Protein AF-A0A7W8ILD3-F1 (afdb_monomer)

Nearest PDB structures (foldseek):
  7xn2-assembly1_A-2  TM=7.023E-01  e=3.593E-01  Nostoc sp. PCC 7120 = FACHB-418
  6pif-assembly1_I  TM=6.124E-01  e=1.644E+00  Vibrio cholerae
  1zar-assembly1_A  TM=3.919E-01  e=2.288E+00  Archaeoglobus fulgidus
  1zao-assembly1_A  TM=3.899E-01  e=3.184E+00  Archaeoglobus fulgidus
  2qww-assembly3_E  TM=4.834E-01  e=8.034E+00  Listeria monocytogenes serotype 4b str. F2365

Solvent-accessible surface area (backbone atoms only — not com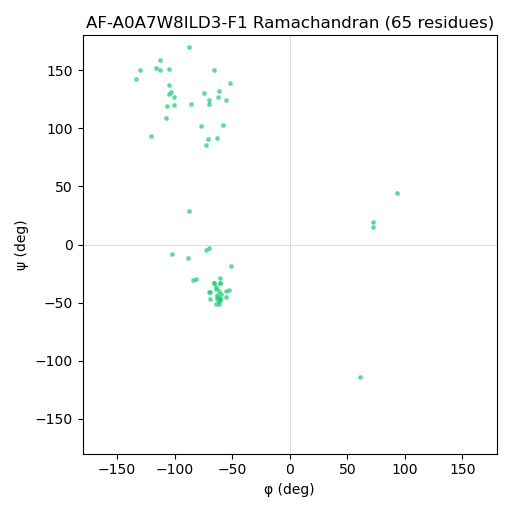parable to full-atom values): 4203 Å² total; per-residue (Å²): 134,87,81,78,75,75,70,83,81,67,77,35,45,65,64,59,48,24,71,73,72,74,47,54,66,69,61,52,52,54,32,39,74,69,66,57,37,70,67,44,78,44,76,59,90,93,46,79,42,60,33,31,45,66,70,55,41,51,48,32,51,74,73,50,69,85,114

Seco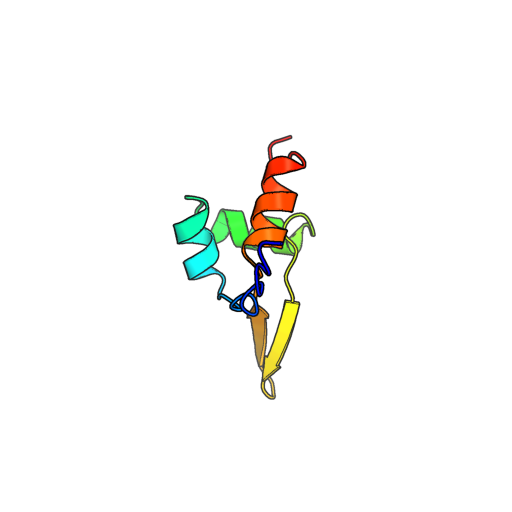ndary structure (DSSP, 8-state):
------PPPPPB-HHHHHHHHT--HHHHHHHHHTT-S--EEEEETTEEEEEB-HHHHHHHHHTTTT-

Foldseek 3Di:
DDPPPPDPFDWDFLVVVCVVPVHDSVVSVVCVVVVLQDWDWDDDDPDTGTIHGVVSRVVSVVVCPPD

Organism: NCBI:txid3069691

Mean predicted aligned error: 6.43 Å

InterPro domains:
  IPR009061 Putative DNA-binding domain superfamily [SSF46955] (10-59)
  IPR041657 Helix-turn-helix domain, group 17 [PF12728] (11-62)

Structure (mmCIF, N/CA/C/O backbone):
data_AF-A0A7W8ILD3-F1
#
_entry.id   AF-A0A7W8ILD3-F1
#
loop_
_atom_site.group_PDB
_atom_site.id
_atom_site.type_symbol
_atom_site.label_atom_id
_atom_site.label_alt_id
_atom_site.label_comp_id
_atom_site.label_asym_id
_atom_site.label_entity_id
_atom_site.label_seq_id
_atom_site.pdbx_PDB_ins_code
_atom_site.Cartn_x
_atom_site.Cartn_y
_atom_site.Cartn_z
_atom_site.occupancy
_atom_site.B_iso_or_equiv
_atom_site.auth_seq_id
_atom_site.auth_comp_id
_atom_site.auth_asym_id
_atom_site.auth_atom_id
_atom_site.pdbx_PDB_model_num
ATOM 1 N N . MET A 1 1 ? 11.132 -25.441 22.077 1.00 44.72 1 MET A N 1
ATOM 2 C CA . MET A 1 1 ? 11.255 -24.085 21.505 1.00 44.72 1 MET A CA 1
ATOM 3 C C . MET A 1 1 ? 10.780 -24.128 20.060 1.00 44.72 1 MET A C 1
ATOM 5 O O . MET A 1 1 ? 11.401 -24.820 19.264 1.00 44.72 1 MET A O 1
ATOM 9 N N . SER A 1 2 ? 9.668 -23.474 19.723 1.00 49.22 2 SER A N 1
ATOM 10 C CA . SER A 1 2 ? 9.167 -23.440 18.342 1.00 49.22 2 SER A CA 1
ATOM 11 C C . SER A 1 2 ? 10.002 -22.451 17.533 1.00 49.22 2 SER A C 1
ATOM 13 O O . SER A 1 2 ? 9.833 -21.243 17.664 1.00 49.22 2 SER A O 1
ATOM 15 N N . ASN A 1 3 ? 10.935 -22.963 16.732 1.00 56.06 3 ASN A N 1
ATOM 16 C CA . ASN A 1 3 ? 11.704 -22.164 15.786 1.00 56.06 3 ASN A CA 1
ATOM 17 C C . ASN A 1 3 ? 10.771 -21.771 14.629 1.00 56.06 3 ASN A C 1
ATOM 19 O O . ASN A 1 3 ? 10.668 -22.493 13.638 1.00 56.06 3 ASN A O 1
ATOM 23 N N . GLN A 1 4 ? 10.022 -20.674 14.781 1.00 58.78 4 GLN A N 1
ATOM 24 C CA . GLN A 1 4 ? 9.310 -20.075 13.655 1.00 58.78 4 GLN A CA 1
ATOM 25 C C . GLN A 1 4 ? 10.356 -19.443 12.744 1.00 58.78 4 GLN A C 1
ATOM 27 O O . GLN A 1 4 ? 10.762 -18.298 12.918 1.00 58.78 4 GLN A O 1
ATOM 32 N N . VAL A 1 5 ? 10.835 -20.237 11.790 1.00 57.09 5 VAL A N 1
ATOM 33 C CA . VAL A 1 5 ? 11.578 -19.739 10.640 1.00 57.09 5 VAL A CA 1
ATOM 34 C C . VAL A 1 5 ? 10.603 -18.844 9.880 1.00 57.09 5 VAL A C 1
ATOM 36 O O . VAL A 1 5 ? 9.795 -19.334 9.094 1.00 57.09 5 VAL A O 1
ATOM 39 N N . SER A 1 6 ? 10.604 -17.543 10.184 1.00 60.50 6 SER A N 1
ATOM 40 C CA . SER A 1 6 ? 9.856 -16.550 9.418 1.00 60.50 6 SER A CA 1
ATOM 41 C C . SER A 1 6 ? 10.342 -16.639 7.981 1.00 60.50 6 SER A C 1
ATOM 43 O O . SER A 1 6 ? 11.451 -16.205 7.666 1.00 60.50 6 SER A O 1
ATOM 45 N N . ALA A 1 7 ? 9.539 -17.268 7.123 1.00 70.25 7 ALA A N 1
ATOM 46 C CA . ALA A 1 7 ? 9.806 -17.295 5.699 1.00 70.25 7 ALA A CA 1
ATOM 47 C C . ALA A 1 7 ? 10.024 -15.848 5.223 1.00 70.25 7 ALA A C 1
ATOM 49 O O . ALA A 1 7 ? 9.315 -14.947 5.691 1.00 70.25 7 ALA A O 1
ATOM 50 N N . PRO A 1 8 ? 11.005 -15.599 4.339 1.00 73.25 8 PRO A N 1
ATOM 51 C CA . PRO A 1 8 ? 11.253 -14.258 3.839 1.00 73.25 8 PRO A CA 1
ATOM 52 C C . PRO A 1 8 ? 9.965 -13.706 3.228 1.00 73.25 8 PRO A C 1
ATOM 54 O O . PRO A 1 8 ? 9.348 -14.337 2.367 1.00 73.25 8 PRO A O 1
ATOM 57 N N . GLU A 1 9 ? 9.541 -12.542 3.717 1.00 82.69 9 GLU A N 1
ATOM 58 C CA . GLU A 1 9 ? 8.300 -11.924 3.276 1.00 82.69 9 GLU A CA 1
ATOM 59 C C . GLU A 1 9 ? 8.368 -11.610 1.779 1.00 82.69 9 GLU A C 1
ATOM 61 O O . GLU A 1 9 ? 9.343 -11.042 1.274 1.00 82.69 9 GLU A O 1
ATOM 66 N N . ARG A 1 10 ? 7.311 -11.986 1.056 1.00 88.88 10 ARG A N 1
ATOM 67 C CA . ARG A 1 10 ? 7.235 -11.772 -0.383 1.00 88.88 10 ARG A CA 1
ATOM 68 C C . ARG A 1 10 ? 6.969 -10.302 -0.690 1.00 88.88 10 ARG A C 1
ATOM 70 O O . ARG A 1 10 ? 6.000 -9.717 -0.219 1.00 88.88 10 ARG A O 1
ATOM 77 N N . TRP A 1 11 ? 7.774 -9.756 -1.594 1.00 93.25 11 TRP A N 1
ATOM 78 C CA . TRP A 1 11 ? 7.503 -8.473 -2.230 1.00 93.25 11 TRP A CA 1
ATOM 79 C C . TRP A 1 11 ? 6.316 -8.581 -3.184 1.00 93.25 11 TRP A C 1
ATOM 81 O O . TRP A 1 11 ? 6.336 -9.377 -4.130 1.00 93.25 11 TRP A O 1
ATOM 91 N N . VAL A 1 12 ? 5.309 -7.742 -2.973 1.00 93.94 12 VAL A N 1
ATOM 92 C CA . VAL A 1 12 ? 4.108 -7.687 -3.808 1.00 93.94 12 VAL A CA 1
ATOM 93 C C . VAL A 1 12 ? 4.035 -6.377 -4.586 1.00 93.94 12 VAL A C 1
ATOM 95 O O . VAL A 1 12 ? 4.727 -5.405 -4.282 1.00 93.94 12 VAL A O 1
ATOM 98 N N . ASP A 1 13 ? 3.275 -6.371 -5.673 1.00 94.25 13 ASP A N 1
ATOM 99 C CA . ASP A 1 13 ? 2.944 -5.168 -6.433 1.00 94.25 13 ASP A CA 1
ATOM 100 C C . ASP A 1 13 ? 1.693 -4.478 -5.871 1.00 94.25 13 ASP A C 1
ATOM 102 O O . ASP A 1 13 ? 0.972 -5.022 -5.036 1.00 94.25 13 ASP A O 1
ATOM 106 N N . ILE 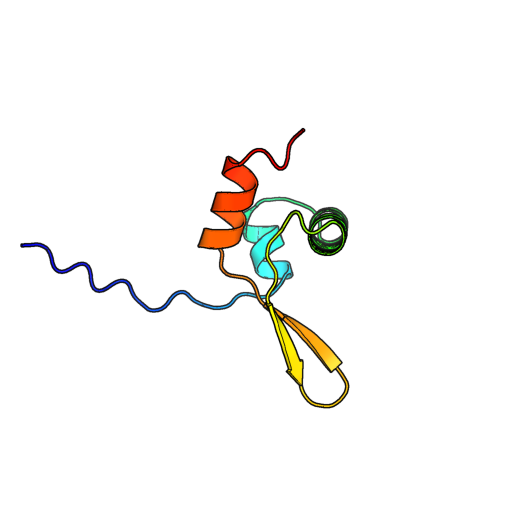A 1 14 ? 1.419 -3.266 -6.354 1.00 92.75 14 ILE A N 1
ATOM 107 C CA . ILE A 1 14 ? 0.298 -2.456 -5.870 1.00 92.75 14 ILE A CA 1
ATOM 108 C C . ILE A 1 14 ? -1.067 -3.130 -6.076 1.00 92.75 14 ILE A C 1
ATOM 110 O O . ILE A 1 14 ? -1.971 -2.894 -5.280 1.00 92.75 14 ILE A O 1
ATOM 114 N N . LYS A 1 15 ? -1.235 -3.989 -7.094 1.00 93.31 15 LYS A N 1
ATOM 115 C CA . LYS A 1 15 ? -2.506 -4.687 -7.327 1.00 93.31 15 LYS A CA 1
ATOM 116 C C . LYS A 1 15 ? -2.774 -5.711 -6.229 1.00 93.31 15 LYS A C 1
ATOM 118 O O . LYS A 1 15 ? -3.845 -5.685 -5.639 1.00 93.31 15 LYS A O 1
ATOM 123 N N . ALA A 1 16 ? -1.771 -6.514 -5.884 1.00 94.12 16 ALA A N 1
ATOM 124 C CA . ALA A 1 16 ? -1.856 -7.439 -4.759 1.00 94.12 16 ALA A CA 1
ATOM 125 C C . ALA A 1 16 ? -2.090 -6.716 -3.422 1.00 94.12 16 ALA A C 1
ATOM 127 O O . ALA A 1 16 ? -2.808 -7.234 -2.573 1.00 94.12 16 ALA A O 1
ATOM 128 N N . VAL A 1 17 ? -1.549 -5.502 -3.244 1.00 93.00 17 VAL A N 1
ATOM 129 C CA . VAL A 1 17 ? -1.910 -4.660 -2.093 1.00 93.00 17 VAL A CA 1
ATOM 130 C C . VAL A 1 17 ? -3.398 -4.329 -2.120 1.00 93.00 17 VAL A C 1
ATOM 132 O O . VAL A 1 17 ? -4.065 -4.563 -1.123 1.00 93.00 17 VAL A O 1
ATOM 135 N N . CYS A 1 18 ? -3.924 -3.829 -3.244 1.00 94.25 18 CYS A N 1
ATOM 136 C CA . CYS A 1 18 ? -5.345 -3.489 -3.390 1.00 94.25 18 CYS A CA 1
ATOM 137 C C . CYS A 1 18 ? -6.256 -4.680 -3.068 1.00 94.25 18 CYS A C 1
ATOM 139 O O . CYS A 1 18 ? -7.217 -4.516 -2.321 1.00 94.25 18 CYS A O 1
ATOM 141 N N . ASP A 1 19 ? -5.916 -5.862 -3.588 1.00 94.81 19 ASP A N 1
ATOM 142 C CA . ASP A 1 19 ? -6.654 -7.103 -3.342 1.00 94.81 19 ASP A CA 1
ATOM 143 C C . ASP A 1 19 ? -6.597 -7.514 -1.859 1.00 94.81 19 ASP A C 1
ATOM 145 O O . ASP A 1 19 ? -7.593 -7.977 -1.312 1.00 94.81 19 ASP A O 1
ATOM 149 N N . HIS A 1 20 ? -5.458 -7.297 -1.188 1.00 92.62 20 HIS A N 1
ATOM 150 C CA . HIS A 1 20 ? -5.274 -7.609 0.237 1.00 92.62 20 HIS A CA 1
ATOM 151 C C . HIS A 1 20 ? -6.091 -6.694 1.159 1.00 92.62 20 HIS A C 1
ATOM 153 O O . HIS A 1 20 ? -6.673 -7.160 2.134 1.00 92.62 20 HIS A O 1
ATOM 159 N N . ILE A 1 21 ? -6.152 -5.394 0.858 1.00 90.94 21 ILE A N 1
ATOM 160 C CA . ILE A 1 21 ? -6.752 -4.387 1.755 1.00 90.94 21 ILE A CA 1
ATOM 161 C C . ILE A 1 21 ? -8.164 -3.951 1.339 1.00 90.94 21 ILE A C 1
ATOM 163 O O . ILE A 1 21 ? -8.810 -3.197 2.063 1.00 90.94 21 ILE A O 1
ATOM 167 N N . GLY A 1 22 ? -8.633 -4.374 0.163 1.00 92.75 22 GLY A N 1
ATOM 168 C CA . GLY A 1 22 ? -9.962 -4.053 -0.363 1.00 92.75 22 GLY A CA 1
ATOM 169 C C . GLY A 1 22 ? -10.147 -2.603 -0.827 1.00 92.75 22 GLY A C 1
ATOM 170 O O . GLY A 1 22 ? -11.279 -2.136 -0.941 1.00 92.75 22 GLY A O 1
ATOM 171 N N . PHE A 1 23 ? -9.063 -1.868 -1.094 1.00 91.75 23 PHE A N 1
ATOM 172 C CA . PHE A 1 23 ? -9.120 -0.479 -1.565 1.00 91.75 23 PHE A CA 1
ATOM 173 C C . PHE A 1 23 ? -8.808 -0.362 -3.056 1.00 91.75 23 PHE A C 1
ATOM 175 O O . PHE A 1 23 ? -8.030 -1.127 -3.619 1.00 91.75 23 PHE A O 1
ATOM 182 N N . SER A 1 24 ? -9.384 0.658 -3.700 1.00 94.12 24 SER A N 1
ATOM 183 C CA . SER A 1 24 ? -9.130 0.929 -5.117 1.00 94.12 24 SER A CA 1
ATOM 184 C C . SER A 1 24 ? -7.676 1.339 -5.375 1.00 94.12 24 SER A C 1
ATOM 186 O O . SER A 1 24 ? -7.058 2.019 -4.552 1.00 94.12 24 SER A O 1
ATOM 188 N N . LEU A 1 25 ? -7.162 1.030 -6.571 1.00 94.06 25 LEU A N 1
ATOM 189 C CA . LEU A 1 25 ? -5.812 1.417 -6.993 1.00 94.06 25 LEU A CA 1
ATOM 190 C C . LEU A 1 25 ? -5.552 2.921 -6.842 1.00 94.06 25 LEU A C 1
ATOM 192 O O . LEU A 1 25 ? -4.469 3.319 -6.416 1.00 94.06 25 LEU A O 1
ATOM 196 N N . ASN A 1 26 ? -6.546 3.758 -7.154 1.00 94.50 26 ASN A N 1
ATOM 197 C CA . ASN A 1 26 ? -6.438 5.208 -7.013 1.00 94.50 26 ASN A CA 1
ATOM 198 C C . ASN A 1 26 ? -6.248 5.610 -5.541 1.00 94.50 26 ASN A C 1
ATOM 200 O O . ASN A 1 26 ? -5.351 6.383 -5.209 1.00 94.50 26 ASN A O 1
ATOM 204 N N . THR A 1 27 ? -7.038 5.016 -4.641 1.00 92.88 27 THR A N 1
ATOM 205 C CA . THR A 1 27 ? -6.909 5.227 -3.197 1.00 92.88 27 THR A CA 1
ATOM 206 C C . THR A 1 27 ? -5.531 4.802 -2.700 1.00 92.88 27 THR A C 1
ATOM 208 O O . THR A 1 27 ? -4.883 5.579 -2.008 1.00 92.88 27 THR A O 1
ATOM 211 N N . VAL A 1 28 ? -5.048 3.617 -3.080 1.00 92.31 28 VAL A N 1
ATOM 212 C CA . VAL A 1 28 ? -3.725 3.131 -2.654 1.00 92.31 28 VAL A CA 1
ATOM 213 C C . VAL A 1 28 ? -2.617 4.035 -3.189 1.00 92.31 28 VAL A C 1
ATOM 215 O O . VAL A 1 28 ? -1.775 4.495 -2.424 1.00 92.31 28 VAL A O 1
ATOM 218 N N . THR A 1 29 ? -2.659 4.381 -4.475 1.00 92.00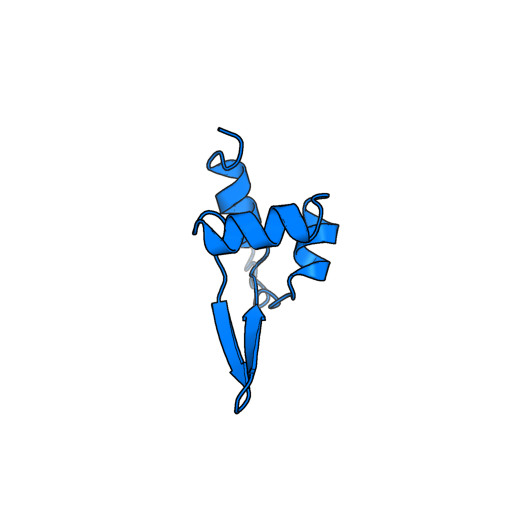 29 THR A N 1
ATOM 219 C CA . THR A 1 29 ? -1.648 5.229 -5.127 1.00 92.00 29 THR A CA 1
ATOM 220 C C . THR A 1 29 ? -1.571 6.610 -4.488 1.00 92.00 29 THR A C 1
ATOM 222 O O . THR A 1 29 ? -0.481 7.082 -4.168 1.00 92.00 29 THR A O 1
ATOM 225 N N . ARG A 1 30 ? -2.722 7.248 -4.232 1.00 92.56 30 ARG A N 1
ATOM 226 C CA . ARG A 1 30 ? -2.769 8.546 -3.549 1.00 92.56 30 ARG A CA 1
ATOM 227 C C . ARG A 1 30 ? -2.053 8.484 -2.202 1.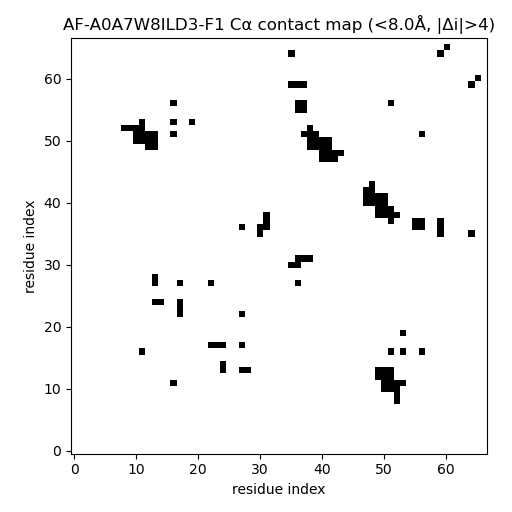00 92.56 30 ARG A C 1
ATOM 229 O O . ARG A 1 30 ? -1.312 9.389 -1.849 1.00 92.56 30 ARG A O 1
ATOM 236 N N . ARG A 1 31 ? -2.231 7.391 -1.471 1.00 89.94 31 ARG A N 1
ATOM 237 C CA . ARG A 1 31 ? -1.733 7.232 -0.102 1.00 89.94 31 ARG A CA 1
ATOM 238 C C . ARG A 1 31 ? -0.264 6.837 -0.053 1.00 89.94 31 ARG A C 1
ATOM 240 O O . ARG A 1 31 ? 0.440 7.257 0.859 1.00 89.94 31 ARG A O 1
ATOM 247 N N . VAL A 1 32 ? 0.215 6.121 -1.066 1.00 91.31 32 VAL A N 1
ATOM 248 C CA . VAL A 1 32 ? 1.650 5.955 -1.323 1.00 91.31 32 VAL A CA 1
ATOM 249 C C . VAL A 1 32 ? 2.301 7.313 -1.590 1.00 91.31 32 VAL A C 1
ATOM 251 O O . VAL A 1 32 ? 3.304 7.636 -0.963 1.00 91.31 32 VAL A O 1
ATOM 254 N N . ASN A 1 33 ? 1.695 8.146 -2.442 1.00 90.19 33 ASN A N 1
ATOM 255 C CA . ASN A 1 33 ? 2.210 9.486 -2.747 1.00 90.19 33 ASN A CA 1
ATOM 256 C C . ASN A 1 33 ? 2.164 10.437 -1.537 1.00 90.19 33 ASN A C 1
ATOM 258 O O . ASN A 1 33 ? 3.050 11.269 -1.379 1.00 90.19 33 ASN A O 1
ATOM 262 N N . GLU A 1 34 ? 1.164 10.299 -0.661 1.00 90.56 34 GLU A N 1
ATOM 263 C CA . GLU A 1 34 ? 1.081 11.016 0.621 1.00 90.56 34 GLU A CA 1
ATOM 264 C C . GLU A 1 34 ? 2.084 10.495 1.677 1.00 90.56 34 GLU A C 1
ATOM 266 O O . GLU A 1 34 ? 2.141 11.036 2.780 1.00 90.56 34 GLU A O 1
ATOM 271 N N . GLY A 1 35 ? 2.841 9.426 1.391 1.00 89.00 35 GLY A N 1
ATOM 272 C CA . GLY A 1 35 ? 3.774 8.802 2.339 1.00 89.00 35 GLY A CA 1
ATOM 273 C C . GLY A 1 35 ? 3.094 8.023 3.471 1.00 89.00 35 GLY A C 1
ATOM 274 O O . GLY A 1 35 ? 3.725 7.711 4.477 1.00 89.00 35 GLY A O 1
ATOM 275 N N . ARG A 1 36 ? 1.798 7.716 3.329 1.00 89.00 36 ARG A N 1
ATOM 276 C CA . ARG A 1 36 ? 1.001 6.976 4.321 1.00 89.00 36 ARG A CA 1
ATOM 277 C C . ARG A 1 36 ? 1.144 5.467 4.182 1.00 89.00 36 ARG A C 1
ATOM 279 O O . ARG A 1 36 ? 1.041 4.766 5.180 1.00 89.00 36 ARG A O 1
ATOM 286 N N . ILE A 1 37 ? 1.370 4.977 2.963 1.00 90.69 37 ILE A N 1
ATOM 287 C CA . ILE A 1 37 ? 1.651 3.564 2.699 1.00 90.69 37 ILE A CA 1
ATOM 288 C C . ILE A 1 37 ? 3.139 3.427 2.367 1.00 90.69 37 ILE A C 1
ATOM 290 O O . ILE A 1 37 ? 3.582 4.009 1.370 1.00 90.69 37 ILE A O 1
ATOM 294 N N . PRO A 1 38 ? 3.909 2.661 3.158 1.00 91.25 38 PRO A N 1
ATOM 295 C CA . PRO A 1 38 ? 5.308 2.400 2.863 1.00 91.25 38 PRO A CA 1
ATOM 296 C C . PRO A 1 38 ? 5.423 1.655 1.533 1.00 91.25 38 PRO A C 1
ATOM 298 O O . PRO A 1 38 ? 4.780 0.631 1.305 1.00 91.25 38 PRO A O 1
ATOM 301 N N . SER A 1 39 ? 6.236 2.203 0.635 1.00 93.19 39 SER A N 1
ATOM 302 C CA . SER A 1 39 ? 6.520 1.609 -0.666 1.00 93.19 39 SER A CA 1
ATOM 303 C C . SER A 1 39 ? 8.015 1.648 -0.924 1.00 93.19 39 SER A C 1
ATOM 305 O O . SER A 1 39 ? 8.685 2.628 -0.596 1.00 93.19 39 SER A O 1
ATOM 307 N N . HIS A 1 40 ? 8.525 0.592 -1.543 1.00 92.69 40 HIS A N 1
ATOM 308 C CA . HIS A 1 40 ? 9.934 0.463 -1.880 1.00 92.69 40 HIS A CA 1
ATOM 309 C C . HIS A 1 40 ? 10.092 0.621 -3.389 1.00 92.69 40 HIS A C 1
ATOM 311 O O . HIS A 1 40 ? 9.647 -0.253 -4.146 1.00 92.69 40 HIS A O 1
ATOM 317 N N . PRO A 1 41 ? 10.674 1.735 -3.862 1.00 88.50 41 PRO A N 1
ATOM 318 C CA . PRO A 1 41 ? 10.897 1.931 -5.280 1.00 88.50 41 PRO A CA 1
ATOM 319 C C . PRO A 1 41 ? 11.997 0.981 -5.766 1.00 88.50 41 PRO A C 1
ATOM 321 O O . PRO A 1 41 ? 13.141 1.034 -5.321 1.00 88.50 41 PRO A O 1
ATOM 324 N N . ILE A 1 42 ? 11.657 0.124 -6.722 1.00 88.62 42 ILE A N 1
ATOM 325 C CA . ILE A 1 42 ? 12.597 -0.691 -7.482 1.00 88.62 42 ILE A CA 1
ATOM 326 C C . ILE A 1 42 ? 12.819 -0.029 -8.834 1.00 88.62 42 ILE A C 1
ATOM 328 O O . ILE A 1 42 ? 11.899 0.129 -9.642 1.00 88.62 42 ILE A O 1
ATOM 332 N N . ARG A 1 43 ? 14.074 0.324 -9.098 1.00 86.56 43 ARG A N 1
ATOM 333 C CA . ARG A 1 43 ? 14.497 0.844 -10.392 1.00 86.56 43 ARG A CA 1
ATOM 334 C C . ARG A 1 43 ? 14.825 -0.316 -11.322 1.00 86.56 43 ARG A C 1
ATOM 336 O O . ARG A 1 43 ? 15.716 -1.109 -11.038 1.00 86.56 43 ARG A O 1
ATOM 343 N N . ASN A 1 44 ? 14.133 -0.391 -12.452 1.00 83.31 44 ASN A N 1
ATOM 344 C CA . ASN A 1 44 ? 14.468 -1.312 -13.531 1.00 83.31 44 ASN A CA 1
ATOM 345 C C . ASN A 1 44 ? 14.750 -0.493 -14.798 1.00 83.31 44 ASN A C 1
ATOM 347 O O . ASN A 1 44 ? 13.840 -0.072 -15.523 1.00 83.31 44 ASN A O 1
ATOM 351 N N . GLY A 1 45 ? 16.032 -0.181 -15.006 1.00 85.69 45 GLY A N 1
ATOM 352 C CA . GLY A 1 45 ? 16.494 0.703 -16.073 1.00 85.69 45 GLY A CA 1
ATOM 353 C C . GLY A 1 45 ? 15.920 2.119 -15.948 1.00 85.69 45 GLY A C 1
ATOM 354 O O . GLY A 1 45 ? 16.243 2.859 -15.014 1.00 85.69 45 GLY A O 1
ATOM 355 N N . LYS A 1 46 ? 15.074 2.500 -16.917 1.00 85.19 46 LYS A N 1
ATOM 356 C CA . LYS A 1 46 ? 14.409 3.816 -16.979 1.00 85.19 46 LYS A CA 1
ATOM 357 C C . LYS A 1 46 ? 13.069 3.874 -16.235 1.00 85.19 46 LYS A C 1
ATOM 359 O O . LYS A 1 46 ? 12.526 4.963 -16.086 1.00 85.19 46 LYS A O 1
ATOM 364 N N . ARG A 1 47 ? 12.507 2.736 -15.811 1.00 81.19 47 ARG A N 1
ATOM 365 C CA . ARG A 1 47 ? 11.194 2.681 -15.150 1.00 81.19 47 ARG A CA 1
ATOM 366 C C . ARG A 1 47 ? 11.353 2.457 -13.649 1.00 81.19 47 ARG A C 1
ATOM 368 O O . ARG A 1 47 ? 12.142 1.611 -13.227 1.00 81.19 47 ARG A O 1
ATOM 375 N N . ASN A 1 48 ? 10.563 3.191 -12.871 1.00 81.19 48 ASN A N 1
ATOM 376 C CA . ASN A 1 48 ? 10.440 3.013 -11.430 1.00 81.19 48 ASN A CA 1
ATOM 377 C C . ASN A 1 48 ? 9.161 2.225 -11.145 1.00 81.19 48 ASN A C 1
ATOM 379 O O . ASN A 1 48 ? 8.087 2.592 -11.617 1.00 81.19 48 ASN A O 1
ATOM 383 N N . TYR A 1 49 ? 9.289 1.140 -10.389 1.00 85.31 49 TYR A N 1
ATOM 384 C CA . TYR A 1 49 ? 8.170 0.341 -9.903 1.00 85.31 49 TYR A CA 1
ATOM 385 C C . TYR A 1 49 ? 8.130 0.417 -8.386 1.00 85.31 49 TYR A C 1
ATOM 387 O O . TYR A 1 49 ? 9.171 0.544 -7.757 1.00 85.31 49 TYR A O 1
ATOM 395 N N . HIS A 1 50 ? 6.953 0.280 -7.790 1.00 89.94 50 HIS A N 1
ATOM 396 C CA . HIS A 1 50 ? 6.825 0.190 -6.340 1.00 89.94 50 HIS A CA 1
ATOM 397 C C . HIS A 1 50 ? 6.574 -1.262 -5.943 1.00 89.94 50 HIS A C 1
ATOM 399 O O . HIS A 1 50 ? 5.714 -1.934 -6.522 1.00 89.94 50 HIS A O 1
ATOM 405 N N . ARG A 1 51 ? 7.340 -1.746 -4.966 1.00 93.50 51 ARG A N 1
ATOM 406 C CA . ARG A 1 51 ? 7.086 -3.008 -4.274 1.00 93.50 51 ARG A CA 1
ATOM 407 C C . ARG A 1 51 ? 6.703 -2.747 -2.830 1.00 93.50 51 ARG A C 1
ATOM 409 O O . ARG A 1 51 ? 7.137 -1.771 -2.225 1.00 93.50 51 ARG A O 1
ATOM 416 N N . PHE A 1 52 ? 5.900 -3.650 -2.298 1.00 94.25 52 PHE A N 1
ATOM 417 C CA . PHE A 1 52 ? 5.302 -3.526 -0.981 1.00 94.25 52 PHE A CA 1
ATOM 418 C C . PHE A 1 52 ? 5.53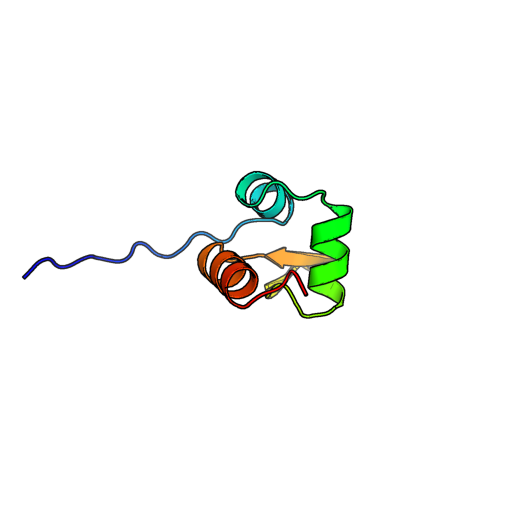4 -4.804 -0.190 1.00 94.25 52 PHE A C 1
ATOM 420 O O . PHE A 1 52 ? 5.615 -5.894 -0.764 1.00 94.25 52 PHE A O 1
ATOM 427 N N . LYS A 1 53 ? 5.615 -4.649 1.125 1.00 94.12 53 LYS A N 1
ATOM 428 C CA . LYS A 1 53 ? 5.491 -5.731 2.096 1.00 94.12 53 LYS A CA 1
ATOM 429 C C . LYS A 1 53 ? 4.118 -5.622 2.736 1.00 94.12 53 LYS A C 1
ATOM 431 O O . LYS A 1 53 ? 3.734 -4.533 3.162 1.00 94.12 53 LYS A O 1
ATOM 436 N N . LEU A 1 54 ? 3.373 -6.721 2.779 1.00 92.00 54 LEU A N 1
ATOM 437 C CA . LEU A 1 54 ? 2.021 -6.702 3.337 1.00 92.00 54 LEU A CA 1
ATOM 438 C C . LEU A 1 54 ? 2.052 -6.396 4.837 1.00 92.00 54 L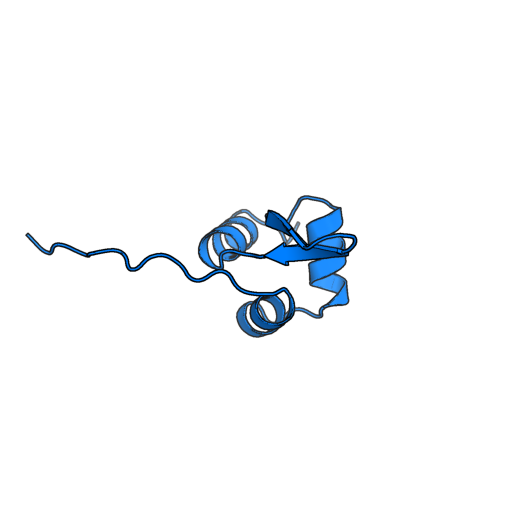EU A C 1
ATOM 440 O O . LEU A 1 54 ? 1.197 -5.663 5.313 1.00 92.00 54 LEU A O 1
ATOM 444 N N . SER A 1 55 ? 3.085 -6.838 5.555 1.00 91.69 55 SER A N 1
ATOM 445 C CA . SER A 1 55 ? 3.295 -6.525 6.970 1.00 91.69 55 SER A CA 1
ATOM 446 C C . SER A 1 55 ? 3.421 -5.019 7.234 1.00 91.69 55 SER A C 1
ATOM 448 O O . SER A 1 55 ? 2.832 -4.495 8.184 1.00 91.69 55 SER A O 1
ATOM 450 N N . GLU A 1 56 ? 4.151 -4.298 6.379 1.00 92.44 56 GLU A N 1
ATOM 451 C CA . GLU A 1 56 ? 4.322 -2.846 6.473 1.00 92.44 56 GLU A CA 1
ATOM 452 C C . GLU A 1 56 ? 3.019 -2.116 6.122 1.00 92.44 56 GLU A C 1
ATOM 454 O O . GLU A 1 56 ? 2.635 -1.168 6.809 1.00 92.44 56 GLU A O 1
ATOM 459 N N . VAL A 1 57 ? 2.305 -2.591 5.095 1.00 91.50 57 VAL A N 1
ATOM 460 C CA . VAL A 1 57 ? 0.978 -2.079 4.717 1.00 91.50 57 VAL A CA 1
ATOM 461 C C . VAL A 1 57 ? -0.025 -2.275 5.858 1.00 91.50 57 VAL A C 1
ATOM 463 O O . VAL A 1 57 ? -0.698 -1.323 6.249 1.00 91.50 57 VAL A O 1
ATOM 466 N N . ASP A 1 58 ? -0.093 -3.471 6.441 1.00 91.38 58 ASP A N 1
ATOM 467 C CA . ASP A 1 58 ? -0.977 -3.792 7.565 1.00 91.38 58 ASP A CA 1
ATOM 468 C C . ASP A 1 58 ? -0.646 -2.941 8.791 1.00 91.38 58 ASP A C 1
ATOM 470 O O . ASP A 1 58 ? -1.543 -2.464 9.487 1.00 91.38 58 ASP A O 1
ATOM 474 N N . THR A 1 59 ? 0.644 -2.714 9.051 1.00 91.19 59 THR A N 1
ATOM 475 C CA . THR A 1 59 ? 1.096 -1.836 10.137 1.00 91.19 59 THR A CA 1
ATOM 476 C C . THR A 1 59 ? 0.637 -0.400 9.897 1.00 91.19 59 THR A C 1
ATOM 478 O O . THR A 1 59 ? 0.110 0.228 10.813 1.00 91.19 59 THR A O 1
ATOM 481 N N . ALA A 1 60 ? 0.757 0.105 8.668 1.00 88.94 60 ALA A N 1
ATOM 482 C CA . ALA A 1 60 ? 0.287 1.439 8.303 1.00 88.94 60 ALA A CA 1
ATOM 483 C C . ALA A 1 60 ? -1.242 1.582 8.424 1.00 88.94 60 ALA A C 1
ATOM 485 O O . ALA A 1 60 ? -1.735 2.610 8.893 1.00 88.94 60 ALA A O 1
ATOM 486 N N . ILE A 1 61 ? -2.000 0.541 8.063 1.00 87.31 61 ILE A N 1
ATOM 487 C CA . ILE A 1 61 ? -3.458 0.501 8.250 1.00 87.31 61 ILE A CA 1
ATOM 488 C C . ILE A 1 61 ? -3.805 0.536 9.740 1.00 87.31 61 ILE A C 1
ATOM 490 O O . ILE A 1 61 ? -4.584 1.390 10.167 1.00 87.31 61 ILE A O 1
ATOM 494 N N . LYS A 1 62 ? -3.188 -0.340 10.543 1.00 87.38 62 LYS A N 1
ATOM 495 C CA . LYS A 1 62 ? -3.391 -0.407 12.002 1.00 87.38 62 LYS A CA 1
ATOM 496 C C . LYS A 1 62 ? -3.000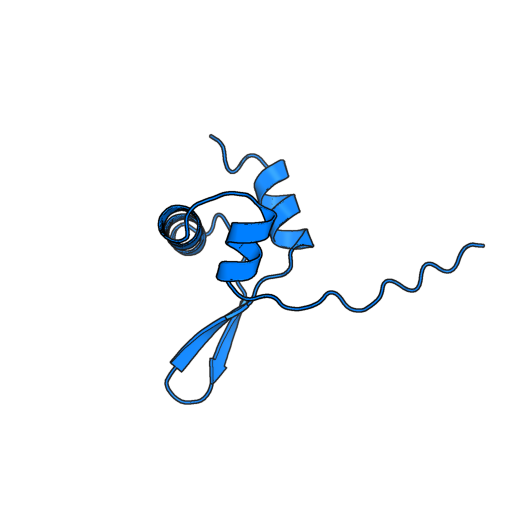 0.889 12.710 1.00 87.38 62 LYS A C 1
ATOM 498 O O . 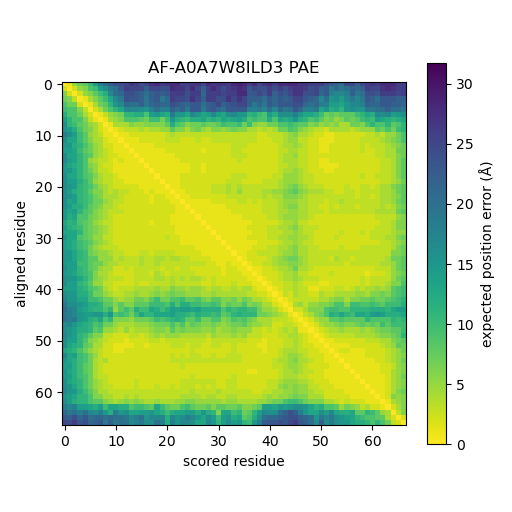LYS A 1 62 ? -3.644 1.257 13.686 1.00 87.38 62 LYS A O 1
ATOM 503 N N . ALA A 1 63 ? -1.988 1.594 12.208 1.00 84.69 63 ALA A N 1
ATOM 504 C CA . ALA A 1 63 ? -1.545 2.885 12.729 1.00 84.69 63 ALA A CA 1
ATOM 505 C C . ALA A 1 63 ? -2.533 4.039 12.458 1.00 84.69 63 ALA A C 1
ATOM 507 O O . ALA A 1 63 ? -2.302 5.157 12.916 1.00 84.69 63 ALA A O 1
ATOM 508 N N . GLY A 1 64 ? -3.641 3.792 11.751 1.00 74.19 64 GLY A N 1
ATOM 509 C CA . GLY A 1 64 ? -4.702 4.779 11.576 1.00 74.19 64 GLY A CA 1
ATOM 510 C C . GLY A 1 64 ? -4.564 5.616 10.309 1.00 74.19 64 GLY A C 1
ATOM 511 O O . GLY A 1 64 ? -4.813 6.820 10.332 1.00 74.19 64 GLY A O 1
ATOM 512 N N . TRP A 1 65 ? -4.249 4.981 9.175 1.00 69.38 65 TRP A N 1
ATOM 513 C CA . TRP A 1 65 ? -4.420 5.581 7.841 1.00 69.38 65 TRP A CA 1
ATOM 514 C C . TRP A 1 65 ? -5.855 6.157 7.627 1.00 69.38 65 TRP A C 1
ATOM 516 O O . TRP A 1 65 ? -6.073 7.039 6.796 1.00 69.38 65 TRP A O 1
ATOM 526 N N . THR A 1 66 ? -6.832 5.748 8.439 1.00 57.09 66 THR A N 1
ATOM 527 C CA . THR A 1 66 ? -8.244 6.167 8.408 1.00 57.09 66 THR A CA 1
ATOM 528 C C . THR A 1 66 ? -8.608 7.425 9.221 1.00 57.09 66 THR A C 1
ATOM 530 O O . THR A 1 66 ? -9.748 7.526 9.673 1.00 57.09 66 THR A O 1
ATOM 533 N N . ARG A 1 67 ? -7.696 8.389 9.416 1.00 49.62 67 ARG A N 1
ATOM 534 C CA . ARG A 1 67 ? -8.059 9.714 9.966 1.00 49.62 67 ARG A CA 1
ATOM 535 C C . ARG A 1 67 ? -8.166 10.793 8.897 1.00 49.62 67 ARG A C 1
ATOM 537 O O . ARG A 1 67 ? -7.296 10.829 7.995 1.00 49.62 67 ARG A O 1
#

Radius of gyration: 13.53 Å; Cα contacts (8 Å, |Δi|>4): 65; chains: 1; bounding box: 26×35×38 Å

Sequence (67 aa):
MSNQVSAPERWVDIKAVCDHIGFSLNTVTRRVNEGRIPSHPIRNGKRNYHRFKLSEVDTAIKAGWTR

pLDDT: mean 85.07, std 12.76, range [44.72, 94.81]